Protein AF-A0A6A7C5I6-F1 (afdb_monomer_lite)

Structure (mmCIF, N/CA/C/O backbone):
data_AF-A0A6A7C5I6-F1
#
_entry.id   AF-A0A6A7C5I6-F1
#
loop_
_atom_site.group_PDB
_atom_site.id
_atom_site.type_symbol
_atom_site.label_atom_id
_atom_site.label_alt_id
_atom_site.label_comp_id
_atom_site.label_asym_id
_atom_site.label_entity_id
_atom_site.label_seq_id
_atom_site.pdbx_PDB_ins_code
_atom_site.Cartn_x
_atom_site.Cartn_y
_atom_site.Cartn_z
_atom_site.occupancy
_atom_site.B_iso_or_equiv
_atom_site.auth_seq_id
_atom_site.auth_comp_id
_atom_site.auth_asym_id
_atom_site.auth_atom_id
_atom_site.pdbx_PDB_model_num
ATOM 1 N N . MET A 1 1 ? -6.671 10.689 6.461 1.00 63.47 1 MET A N 1
ATOM 2 C CA . MET A 1 1 ? -5.220 10.907 6.600 1.00 63.47 1 MET A CA 1
ATOM 3 C C . MET A 1 1 ? -4.828 11.975 5.605 1.00 63.47 1 MET A C 1
ATOM 5 O O . MET A 1 1 ? -5.224 11.880 4.459 1.00 63.47 1 MET A O 1
ATOM 9 N N . THR A 1 2 ? -4.159 13.021 6.060 1.00 76.88 2 THR A N 1
ATOM 10 C CA . THR A 1 2 ? -3.910 14.256 5.299 1.00 76.88 2 THR A CA 1
ATOM 11 C C . THR A 1 2 ? -2.454 14.337 4.835 1.00 76.88 2 THR A C 1
ATOM 13 O O . THR A 1 2 ? -1.638 13.486 5.189 1.00 76.88 2 THR A O 1
ATOM 16 N N . HIS A 1 3 ? -2.109 15.368 4.074 1.00 82.56 3 HIS A N 1
ATOM 17 C CA . HIS A 1 3 ? -0.741 15.663 3.663 1.00 82.56 3 HIS A CA 1
ATOM 18 C C . HIS A 1 3 ? -0.521 17.175 3.561 1.00 82.56 3 HIS A C 1
ATOM 20 O O . HIS A 1 3 ? -1.482 17.926 3.395 1.00 82.56 3 HIS A O 1
ATOM 26 N N . SER A 1 4 ? 0.740 17.617 3.562 1.00 85.44 4 SER A N 1
ATOM 27 C CA . SER A 1 4 ? 1.101 19.026 3.319 1.00 85.44 4 SER A CA 1
ATOM 28 C C . SER A 1 4 ? 0.448 20.010 4.304 1.00 85.44 4 SER A C 1
ATOM 30 O O . SER A 1 4 ? -0.026 21.070 3.905 1.00 85.44 4 SER A O 1
ATOM 32 N N . LYS A 1 5 ? 0.406 19.635 5.585 1.00 89.25 5 LYS A N 1
ATOM 33 C CA . LYS A 1 5 ? -0.136 20.431 6.695 1.00 89.25 5 LYS A CA 1
ATOM 34 C C . LYS A 1 5 ? 0.964 20.809 7.676 1.00 89.25 5 LYS A C 1
ATOM 36 O O . LYS A 1 5 ? 2.014 20.161 7.680 1.00 89.25 5 LYS A O 1
ATOM 41 N N . THR A 1 6 ? 0.728 21.838 8.483 1.00 92.38 6 THR A N 1
ATOM 42 C CA . THR A 1 6 ? 1.656 22.223 9.552 1.00 92.38 6 THR A CA 1
ATOM 43 C C . THR A 1 6 ? 1.677 21.172 10.659 1.00 92.38 6 THR A C 1
ATOM 45 O O . THR A 1 6 ? 0.770 20.348 10.782 1.00 92.38 6 THR A O 1
ATOM 48 N N . GLU A 1 7 ? 2.724 21.193 11.479 1.00 91.38 7 GLU A N 1
ATOM 49 C CA . GLU A 1 7 ? 2.833 20.308 12.641 1.00 91.38 7 GLU A CA 1
ATOM 50 C C . GLU A 1 7 ? 1.662 20.498 13.617 1.00 91.38 7 GLU A C 1
ATOM 52 O O . GLU A 1 7 ? 1.080 19.513 14.062 1.00 91.38 7 GLU A O 1
ATOM 57 N N . GLU A 1 8 ? 1.245 21.747 13.855 1.00 93.88 8 GLU A N 1
ATOM 58 C CA . GLU A 1 8 ? 0.090 22.086 14.699 1.00 93.88 8 GLU A CA 1
ATOM 59 C C . GLU A 1 8 ? -1.214 21.467 14.167 1.00 93.88 8 GLU A C 1
ATOM 61 O O . GLU A 1 8 ? -1.931 20.796 14.908 1.00 93.88 8 GLU A O 1
ATOM 66 N N . GLU A 1 9 ? -1.492 21.598 12.863 1.00 92.81 9 GLU A N 1
ATOM 67 C CA . GLU A 1 9 ? -2.680 20.999 12.234 1.00 92.81 9 GLU A CA 1
ATOM 68 C C . GLU A 1 9 ? -2.668 19.460 12.306 1.00 92.81 9 GLU A C 1
ATOM 70 O O . GLU A 1 9 ? -3.721 18.818 12.397 1.00 92.81 9 GLU A O 1
ATOM 75 N N . ILE A 1 10 ? -1.484 18.841 12.223 1.00 92.56 10 ILE A N 1
ATOM 76 C CA . ILE A 1 10 ? -1.327 17.391 12.385 1.00 92.56 10 ILE A CA 1
ATOM 77 C C . ILE A 1 10 ? -1.583 16.988 13.837 1.00 92.56 10 ILE A C 1
ATOM 79 O O . ILE A 1 10 ? -2.297 16.008 14.064 1.00 92.56 10 ILE A O 1
ATOM 83 N N . GLU A 1 11 ? -1.067 17.741 14.804 1.00 92.50 11 GLU A N 1
ATOM 84 C CA . GLU A 1 11 ? -1.246 17.445 16.224 1.00 92.50 11 GLU A CA 1
ATOM 85 C C . GLU A 1 11 ? -2.711 17.523 16.645 1.00 92.50 11 GLU A C 1
ATOM 87 O O . GLU A 1 11 ? -3.230 16.593 17.263 1.00 92.50 11 GLU A O 1
ATOM 92 N N . GLU A 1 12 ? -3.426 18.566 16.223 1.00 92.38 12 GLU A N 1
ATOM 93 C CA . GLU A 1 12 ? -4.865 18.692 16.472 1.00 92.38 12 GLU A CA 1
ATOM 94 C C . GLU A 1 12 ? -5.648 17.476 15.962 1.00 92.38 12 GLU A C 1
ATOM 96 O O . GLU A 1 12 ? -6.600 17.014 16.595 1.00 92.38 12 GLU A O 1
ATOM 101 N N . ARG A 1 13 ? -5.249 16.924 14.812 1.00 92.50 13 ARG A N 1
ATOM 102 C CA . ARG A 1 13 ? -5.881 15.734 14.235 1.00 92.50 13 ARG A CA 1
ATOM 103 C C . ARG A 1 13 ? -5.530 14.472 15.011 1.00 92.50 13 ARG A C 1
ATOM 105 O O . ARG A 1 13 ? -6.423 13.664 15.247 1.00 92.50 13 ARG A O 1
ATOM 112 N N . VAL A 1 14 ? -4.283 14.313 15.446 1.00 92.38 14 VAL A N 1
ATOM 113 C CA . VAL A 1 14 ? -3.873 13.194 16.310 1.00 92.38 14 VAL A CA 1
ATOM 114 C C . VAL A 1 14 ? -4.665 13.206 17.619 1.00 92.38 14 VAL A C 1
ATOM 116 O O . VAL A 1 14 ? -5.187 12.166 18.020 1.00 92.38 14 VAL A O 1
ATOM 119 N N . VAL A 1 15 ? -4.845 14.380 18.233 1.00 92.75 15 VAL A N 1
ATOM 120 C CA . VAL A 1 15 ? -5.666 14.547 19.442 1.00 92.75 15 VAL A CA 1
ATOM 121 C C . VAL A 1 15 ? -7.114 14.121 19.194 1.00 92.75 15 VAL A C 1
ATOM 123 O O . VAL A 1 15 ? -7.653 13.352 19.986 1.00 92.75 15 VAL A O 1
ATOM 126 N N . LYS A 1 16 ? -7.728 14.537 18.077 1.00 92.06 16 LYS A N 1
ATOM 127 C CA . LYS A 1 16 ? -9.091 14.109 17.698 1.00 92.06 16 LYS A CA 1
ATOM 128 C C . LYS A 1 16 ? -9.207 12.592 17.526 1.00 92.06 16 LYS A C 1
ATOM 130 O O . LYS A 1 16 ? -10.215 12.005 17.903 1.00 92.06 16 LYS A O 1
ATOM 135 N N . MET A 1 17 ? -8.178 11.943 16.978 1.00 92.75 17 MET A N 1
ATOM 136 C CA . MET A 1 17 ? -8.188 10.492 16.775 1.00 92.75 17 MET A CA 1
ATOM 137 C C . MET A 1 17 ? -8.000 9.685 18.060 1.00 92.75 17 MET A C 1
ATOM 139 O O . MET A 1 17 ? -8.348 8.509 18.044 1.00 92.75 17 MET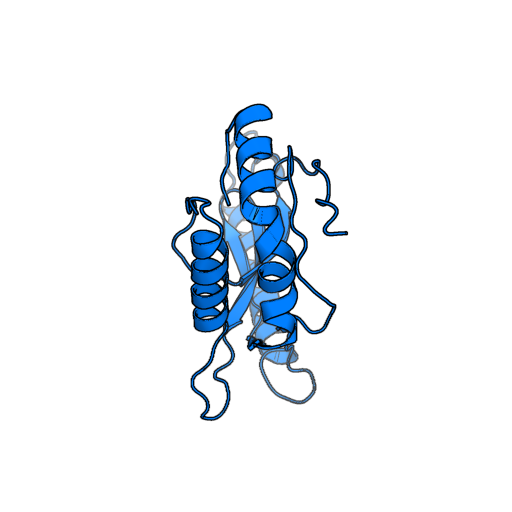 A O 1
ATOM 143 N N . ARG A 1 18 ? -7.466 10.261 19.147 1.00 90.12 18 ARG A N 1
ATOM 144 C CA . ARG A 1 18 ? -6.975 9.516 20.323 1.00 90.12 18 ARG A CA 1
ATOM 145 C C . ARG A 1 18 ? -7.956 8.456 20.838 1.00 90.12 18 ARG A C 1
ATOM 147 O O . ARG A 1 18 ? -7.557 7.307 21.006 1.00 90.12 18 ARG A O 1
ATOM 154 N N . ASP A 1 19 ? -9.222 8.820 21.018 1.00 89.06 19 ASP A N 1
ATOM 155 C CA . ASP A 1 19 ? -10.224 7.930 21.620 1.00 89.06 19 ASP A CA 1
ATOM 156 C C . ASP A 1 19 ? -10.647 6.780 20.688 1.00 89.06 19 ASP A C 1
ATOM 158 O O . ASP A 1 19 ? -10.965 5.688 21.157 1.00 89.06 19 ASP A O 1
ATOM 162 N N . GLY A 1 20 ? -10.611 6.992 19.366 1.00 92.31 20 GLY A N 1
ATOM 163 C CA . GLY A 1 20 ? -10.986 5.987 18.362 1.00 92.31 20 GLY A CA 1
ATOM 164 C C . GLY A 1 20 ? -9.803 5.264 17.714 1.00 92.31 20 GLY A C 1
ATOM 165 O O . GLY A 1 20 ? -9.984 4.230 17.075 1.00 92.31 20 GLY A O 1
ATOM 166 N N . ALA A 1 21 ? -8.576 5.764 17.873 1.00 93.25 21 ALA A N 1
ATOM 167 C CA . ALA A 1 21 ? -7.410 5.299 17.125 1.00 93.25 21 ALA A CA 1
ATOM 168 C C . ALA A 1 21 ? -7.121 3.809 17.343 1.00 93.25 21 ALA A C 1
ATOM 170 O O . ALA A 1 21 ? -6.797 3.118 16.380 1.00 93.25 21 ALA A O 1
ATOM 171 N N . LYS A 1 22 ? -7.298 3.296 18.573 1.00 94.62 22 LYS A N 1
ATOM 172 C CA . LYS A 1 22 ? -7.141 1.862 18.888 1.00 94.62 22 LYS A CA 1
ATOM 173 C C . LYS A 1 22 ? -8.084 0.985 18.068 1.00 94.62 22 LYS A C 1
ATOM 175 O O . LYS A 1 22 ? -7.657 -0.057 17.578 1.00 94.62 22 LYS A O 1
ATOM 180 N N . GLU A 1 23 ? -9.340 1.402 17.927 1.00 95.44 23 GLU A N 1
ATOM 181 C CA . GLU A 1 23 ? -10.339 0.690 17.129 1.00 95.44 23 GLU A CA 1
ATOM 182 C C . GLU A 1 23 ? -9.957 0.740 15.649 1.00 95.44 23 GLU A C 1
ATOM 184 O O . GLU A 1 23 ? -9.856 -0.308 15.016 1.00 95.44 23 GLU A O 1
ATOM 189 N N . VAL A 1 24 ? -9.628 1.931 15.127 1.00 94.94 24 VAL A N 1
ATOM 190 C CA . VAL A 1 24 ? -9.225 2.100 13.721 1.00 94.94 24 VAL A CA 1
ATOM 191 C C . VAL A 1 24 ? -8.070 1.168 13.364 1.00 94.94 24 VAL A C 1
ATOM 193 O O . VAL A 1 24 ? -8.157 0.444 12.374 1.00 94.94 24 VAL A O 1
ATOM 196 N N . VAL A 1 25 ? -6.991 1.157 14.157 1.00 95.50 25 VAL A N 1
ATOM 197 C CA . VAL A 1 25 ? -5.791 0.379 13.815 1.00 95.50 25 VAL A CA 1
ATOM 198 C C . VAL A 1 25 ? -5.969 -1.127 13.980 1.00 95.50 25 VAL A C 1
ATOM 200 O O . VAL A 1 25 ? -5.318 -1.890 13.269 1.00 95.50 25 VAL A O 1
ATOM 203 N N . ARG A 1 26 ? -6.837 -1.569 14.896 1.00 96.44 26 ARG A N 1
ATOM 204 C CA . ARG A 1 26 ? -7.107 -2.994 15.139 1.00 96.44 26 ARG A CA 1
ATOM 205 C C . ARG A 1 26 ? -8.191 -3.561 14.236 1.00 96.44 26 ARG A C 1
ATOM 207 O O . ARG A 1 26 ? -8.240 -4.777 14.074 1.00 96.44 26 ARG A O 1
ATOM 214 N N . PHE A 1 27 ? -9.009 -2.715 13.614 1.00 96.50 27 PHE A N 1
ATOM 215 C CA . PHE A 1 27 ? -10.125 -3.150 12.781 1.00 96.50 27 PHE A CA 1
ATOM 216 C C . PHE A 1 27 ? -9.742 -4.204 11.720 1.00 96.50 27 PHE A C 1
ATOM 218 O O . PHE A 1 27 ? -10.468 -5.195 11.600 1.00 96.50 27 PHE A O 1
ATOM 225 N N . PRO A 1 28 ? -8.595 -4.104 11.011 1.00 95.38 28 PRO A N 1
ATOM 226 C CA . PRO A 1 28 ? -8.175 -5.150 10.076 1.00 95.38 28 PRO A CA 1
ATOM 227 C C . PRO A 1 28 ? -7.825 -6.496 10.722 1.00 95.38 28 PRO A C 1
ATOM 229 O O . PRO A 1 28 ? -7.973 -7.527 10.074 1.00 95.38 28 PRO A O 1
ATOM 232 N N . CYS A 1 29 ? -7.387 -6.523 11.986 1.00 95.44 29 CYS A N 1
ATOM 233 C CA . CYS A 1 29 ? -7.110 -7.774 12.702 1.00 95.44 29 CYS A CA 1
ATOM 234 C C . CYS A 1 29 ? -8.388 -8.580 12.967 1.00 95.44 29 CYS A C 1
ATOM 236 O O . CYS A 1 29 ? -8.344 -9.809 13.024 1.00 95.44 29 CYS A O 1
ATOM 238 N N . GLU A 1 30 ? -9.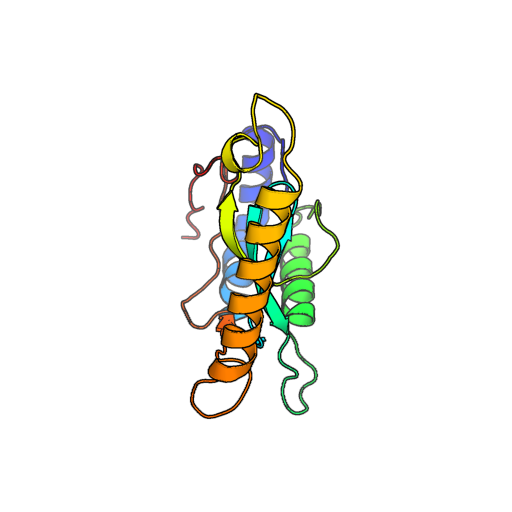514 -7.884 13.128 1.00 94.06 30 GLU A N 1
ATOM 239 C CA . GLU A 1 30 ? -10.834 -8.463 13.395 1.00 94.06 30 GLU A CA 1
ATOM 240 C C . GLU A 1 30 ? -11.629 -8.708 12.101 1.00 94.06 30 GLU A C 1
ATOM 242 O O . GLU A 1 30 ? -12.448 -9.622 12.038 1.00 94.06 30 GLU A O 1
ATOM 247 N N . ASN A 1 31 ? -11.338 -7.941 11.045 1.00 93.75 31 ASN A N 1
ATOM 248 C CA . ASN A 1 31 ? -12.014 -7.977 9.745 1.00 93.75 31 ASN A CA 1
ATOM 249 C C . ASN A 1 31 ? -11.012 -8.286 8.625 1.00 93.75 31 ASN A C 1
ATOM 251 O O . ASN A 1 31 ? -10.848 -7.524 7.668 1.00 93.75 31 ASN A O 1
ATOM 255 N N . LYS A 1 32 ? -10.300 -9.407 8.781 1.00 92.81 32 LYS A N 1
ATOM 256 C CA . LYS A 1 32 ? -9.227 -9.822 7.870 1.00 92.81 32 LYS A CA 1
ATOM 257 C C . LYS A 1 32 ? -9.745 -9.978 6.444 1.00 92.81 32 LYS A C 1
ATOM 259 O O . LYS A 1 32 ? -10.776 -10.604 6.210 1.00 92.81 32 LYS A O 1
ATOM 264 N N . THR A 1 33 ? -8.985 -9.459 5.484 1.00 93.44 33 THR A N 1
ATOM 265 C CA . THR A 1 33 ? -9.271 -9.611 4.051 1.00 93.44 33 THR A CA 1
ATOM 266 C C . THR A 1 33 ? -8.040 -10.110 3.316 1.00 93.44 33 THR A C 1
ATOM 268 O O . THR A 1 33 ? -6.912 -9.758 3.665 1.00 93.44 33 THR A O 1
ATOM 271 N N . GLY A 1 34 ? -8.261 -10.963 2.317 1.00 93.56 34 GLY A N 1
ATOM 272 C CA . GLY A 1 34 ? -7.201 -11.477 1.463 1.00 93.56 34 GLY A CA 1
ATOM 273 C C . GLY A 1 34 ? -6.891 -10.541 0.299 1.00 93.56 34 GLY A C 1
ATOM 274 O O . GLY A 1 34 ? -7.769 -9.887 -0.270 1.00 93.56 34 GLY A O 1
ATOM 275 N N . LEU A 1 35 ? -5.621 -10.523 -0.072 1.00 95.31 35 LEU A N 1
ATOM 276 C CA . LEU A 1 35 ? -5.063 -9.912 -1.265 1.00 95.31 35 LEU A CA 1
ATOM 277 C C . LEU A 1 35 ? -4.279 -10.994 -2.009 1.00 95.31 35 LEU A C 1
ATOM 279 O O . LEU A 1 35 ? -3.451 -11.690 -1.422 1.00 95.31 35 LEU A O 1
ATOM 283 N N . VAL A 1 36 ? -4.562 -11.165 -3.294 1.00 95.50 36 VAL A N 1
ATOM 284 C CA . VAL A 1 36 ? -4.064 -12.273 -4.120 1.00 95.50 36 VAL A CA 1
ATOM 285 C C . VAL A 1 36 ? -3.565 -11.758 -5.465 1.00 95.50 36 VAL A C 1
ATOM 287 O O . VAL A 1 36 ? -3.690 -10.572 -5.773 1.00 95.50 36 VAL A O 1
ATOM 290 N N . LYS A 1 37 ? -3.031 -12.669 -6.285 1.00 95.56 37 LYS A N 1
ATOM 291 C CA . LYS A 1 37 ? -2.629 -12.406 -7.675 1.00 95.56 37 LYS A CA 1
ATOM 292 C C . LYS A 1 37 ? -1.667 -11.211 -7.776 1.00 95.56 37 LYS A C 1
ATOM 294 O O . LYS A 1 37 ? -2.015 -10.195 -8.381 1.00 95.56 37 LYS A O 1
ATOM 299 N N . PRO A 1 38 ? -0.474 -11.313 -7.157 1.00 96.69 38 PRO A N 1
ATOM 300 C CA . PRO A 1 38 ? 0.513 -10.244 -7.202 1.00 96.69 38 PRO A CA 1
ATOM 301 C C . PRO A 1 38 ? 0.922 -9.931 -8.646 1.00 96.69 38 PRO A C 1
ATOM 303 O O . PRO A 1 38 ? 1.089 -10.838 -9.467 1.00 96.69 38 PRO A O 1
ATOM 306 N N . MET A 1 39 ? 1.118 -8.648 -8.935 1.00 96.88 39 MET A N 1
ATOM 307 C CA . MET A 1 39 ? 1.641 -8.144 -10.202 1.00 96.88 39 MET A CA 1
ATOM 308 C C . MET A 1 39 ? 2.607 -6.995 -9.973 1.00 96.88 39 MET A C 1
ATOM 310 O O . MET A 1 39 ? 2.345 -6.090 -9.185 1.00 96.88 39 MET A O 1
ATOM 314 N N . LEU A 1 40 ? 3.713 -7.015 -10.700 1.00 97.31 40 LEU A N 1
ATOM 315 C CA . LEU A 1 40 ? 4.656 -5.921 -10.753 1.00 97.31 40 LEU A CA 1
ATOM 316 C C . LEU A 1 40 ? 4.116 -4.822 -11.675 1.00 97.31 40 LEU A C 1
ATOM 318 O O . LEU A 1 40 ? 3.868 -5.050 -12.859 1.00 97.31 40 LEU A O 1
ATOM 322 N N . CYS A 1 41 ? 3.944 -3.630 -11.118 1.00 94.62 41 CYS A N 1
ATOM 323 C CA . CYS A 1 41 ? 3.465 -2.437 -11.802 1.00 94.62 41 CYS A CA 1
ATOM 324 C C . CYS A 1 41 ? 4.485 -1.313 -11.629 1.00 94.62 41 CYS A C 1
ATOM 326 O O . CYS A 1 41 ? 5.158 -1.237 -10.601 1.00 94.62 41 CYS A O 1
ATOM 328 N N . PHE A 1 42 ? 4.560 -0.405 -12.593 1.00 94.06 42 PHE A N 1
ATOM 329 C CA . PHE A 1 42 ? 5.367 0.803 -12.473 1.00 94.06 42 PHE A CA 1
ATOM 330 C C . PHE A 1 42 ? 4.643 2.001 -13.085 1.00 94.06 42 PHE A C 1
ATOM 332 O O . PHE A 1 42 ? 3.748 1.849 -13.918 1.00 94.06 42 PHE A O 1
ATOM 339 N N . ASP A 1 43 ? 5.038 3.190 -12.654 1.00 90.75 43 ASP A N 1
ATOM 340 C CA . ASP A 1 43 ? 4.681 4.464 -13.266 1.00 90.75 43 ASP A CA 1
ATOM 341 C C . ASP A 1 43 ? 5.934 5.344 -13.389 1.00 90.75 43 ASP A C 1
ATOM 343 O O . ASP A 1 43 ? 7.054 4.876 -13.201 1.00 90.75 43 ASP A O 1
ATOM 347 N N . ALA A 1 44 ? 5.766 6.630 -13.694 1.00 86.12 44 ALA A N 1
ATOM 348 C CA . ALA A 1 44 ? 6.887 7.562 -13.812 1.00 86.12 44 ALA A CA 1
ATOM 349 C C . ALA A 1 44 ? 7.641 7.828 -12.488 1.00 86.12 44 ALA A C 1
ATOM 351 O O . ALA A 1 44 ? 8.593 8.600 -12.480 1.00 86.12 44 ALA A O 1
ATOM 352 N N . GLN A 1 45 ? 7.192 7.296 -11.350 1.00 87.38 45 GLN A N 1
ATOM 353 C CA . GLN A 1 45 ? 7.725 7.605 -10.020 1.00 87.38 45 GLN A CA 1
ATOM 354 C C . GLN A 1 45 ? 8.233 6.371 -9.278 1.00 87.38 45 GLN A C 1
ATOM 356 O O . GLN A 1 45 ? 9.102 6.494 -8.410 1.00 87.38 45 GLN A O 1
ATOM 361 N N . ALA A 1 46 ? 7.664 5.194 -9.536 1.00 91.75 46 ALA A N 1
ATOM 362 C CA . ALA A 1 46 ? 7.927 4.024 -8.715 1.00 91.75 46 ALA A CA 1
ATOM 363 C C . ALA A 1 46 ? 7.714 2.691 -9.426 1.00 91.75 46 ALA A C 1
ATOM 365 O O . ALA A 1 46 ? 6.989 2.580 -10.412 1.00 91.75 46 ALA A O 1
ATOM 366 N N . LEU A 1 47 ? 8.283 1.664 -8.801 1.00 94.88 47 LEU A N 1
ATOM 367 C CA . LEU A 1 47 ? 7.991 0.257 -9.022 1.00 94.88 47 LEU A CA 1
ATOM 368 C C . LEU A 1 47 ? 7.258 -0.289 -7.790 1.00 94.88 47 LEU A C 1
ATOM 370 O O . LEU A 1 47 ? 7.697 -0.071 -6.656 1.00 94.88 47 LEU A O 1
ATOM 374 N N . ALA A 1 48 ? 6.163 -1.017 -7.985 1.00 95.62 48 ALA A N 1
ATOM 375 C CA . ALA A 1 48 ? 5.352 -1.558 -6.901 1.00 95.62 48 ALA A CA 1
ATOM 376 C C . ALA A 1 48 ? 4.776 -2.941 -7.226 1.00 95.62 48 ALA A C 1
ATOM 378 O O . ALA A 1 48 ? 4.347 -3.208 -8.346 1.00 95.62 48 ALA A O 1
ATOM 379 N N . LEU A 1 49 ? 4.698 -3.803 -6.213 1.00 96.88 49 LEU A N 1
ATOM 380 C CA . LEU A 1 49 ? 3.965 -5.063 -6.278 1.00 96.88 49 LEU A CA 1
ATOM 381 C C . LEU A 1 49 ? 2.511 -4.813 -5.869 1.00 96.88 49 LEU A C 1
ATOM 383 O O . LEU A 1 49 ? 2.241 -4.508 -4.709 1.00 96.88 49 LEU A O 1
ATOM 387 N N . SER A 1 50 ? 1.587 -4.907 -6.817 1.00 95.44 50 SER A N 1
ATOM 388 C CA . SER A 1 50 ? 0.150 -4.688 -6.628 1.00 95.44 50 SER A CA 1
ATOM 389 C C . SER A 1 50 ? -0.605 -6.002 -6.465 1.00 95.44 50 SER A C 1
ATOM 391 O O . SER A 1 50 ? -0.202 -7.022 -7.015 1.00 95.44 50 SER A O 1
ATOM 393 N N . PHE A 1 51 ? -1.725 -5.963 -5.747 1.00 95.50 51 PHE A N 1
ATOM 394 C CA . PHE A 1 51 ? -2.559 -7.128 -5.461 1.00 95.50 51 PHE A CA 1
ATOM 395 C C . PHE A 1 51 ? -4.026 -6.858 -5.787 1.00 95.50 51 PHE A C 1
ATOM 397 O O . PHE A 1 51 ? -4.507 -5.724 -5.688 1.00 95.50 51 PHE A O 1
ATOM 404 N N . LEU A 1 52 ? -4.751 -7.923 -6.120 1.00 93.25 52 LEU A N 1
ATOM 405 C CA . LEU A 1 52 ? -6.200 -7.904 -6.276 1.00 93.25 52 LEU A CA 1
ATOM 406 C C . LEU A 1 52 ? -6.883 -8.304 -4.960 1.00 93.25 52 LEU A C 1
ATOM 408 O O . LEU A 1 52 ? -6.391 -9.203 -4.276 1.00 93.25 52 LEU A O 1
ATOM 412 N N . PRO A 1 53 ? -8.024 -7.688 -4.602 1.00 93.44 53 PRO A N 1
ATOM 413 C CA . PRO A 1 53 ? -8.862 -8.186 -3.519 1.00 93.44 53 PRO A CA 1
ATOM 414 C C . PRO A 1 53 ? -9.264 -9.638 -3.769 1.00 93.44 53 PRO A C 1
ATOM 416 O O . PRO A 1 53 ? -9.747 -9.977 -4.848 1.00 93.44 53 PRO A O 1
ATOM 419 N N . GLU A 1 54 ? -9.080 -10.486 -2.764 1.00 92.00 54 GLU A N 1
ATOM 420 C CA . GLU A 1 54 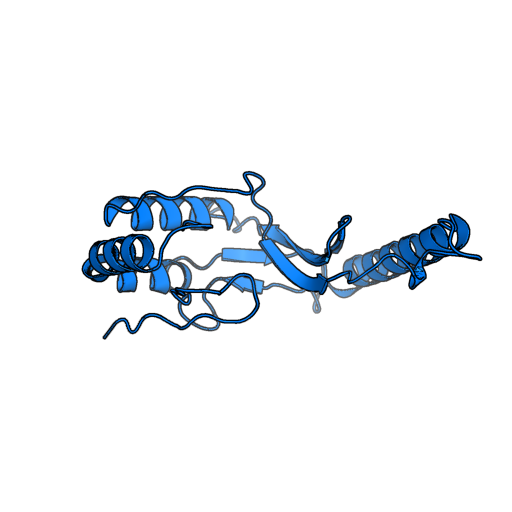? -9.643 -11.829 -2.771 1.00 92.00 54 GLU A CA 1
ATOM 421 C C . GLU A 1 54 ? -11.171 -11.739 -2.672 1.00 92.00 54 GLU A C 1
ATOM 423 O O . GLU A 1 54 ? -11.717 -10.994 -1.850 1.00 92.00 54 GLU A O 1
ATOM 428 N N . GLU A 1 55 ? -11.868 -12.503 -3.509 1.00 83.00 55 GLU A N 1
ATOM 429 C CA . GLU A 1 55 ? -13.299 -12.727 -3.344 1.00 83.00 55 GLU A CA 1
ATOM 430 C C . GLU A 1 55 ? -13.490 -13.719 -2.188 1.00 83.00 55 GLU A C 1
ATOM 432 O O . GLU A 1 55 ? -13.160 -14.897 -2.316 1.00 83.00 55 GLU A O 1
ATOM 437 N N . ASP A 1 56 ? -13.985 -13.251 -1.037 1.00 68.06 56 ASP A N 1
ATOM 438 C CA . ASP A 1 56 ? -14.138 -14.065 0.181 1.00 68.06 56 ASP A CA 1
ATOM 439 C C . ASP A 1 56 ? -15.305 -15.063 0.083 1.00 68.06 56 ASP A C 1
ATOM 441 O O . ASP A 1 56 ? -16.323 -14.899 0.756 1.00 68.06 56 ASP A O 1
ATOM 445 N N . GLY A 1 57 ? -15.202 -16.055 -0.809 1.00 59.38 57 GLY A N 1
ATOM 446 C CA . GLY A 1 57 ? -15.899 -17.352 -0.774 1.00 59.38 57 GLY A CA 1
ATOM 447 C C . GLY A 1 57 ? -17.417 -17.384 -0.518 1.00 59.38 57 GLY A C 1
ATOM 448 O O . GLY A 1 57 ? -17.939 -18.450 -0.201 1.00 59.38 57 GLY A O 1
ATOM 449 N N . GLY A 1 58 ? -18.132 -16.258 -0.615 1.00 58.19 58 GLY A N 1
ATOM 450 C CA . GLY A 1 58 ? -19.558 -16.119 -0.291 1.00 58.19 58 GLY A CA 1
ATOM 451 C C . GLY A 1 58 ? -19.931 -15.119 0.819 1.00 58.19 58 GLY A C 1
ATOM 452 O O . GLY A 1 58 ? -21.118 -14.842 0.971 1.00 58.19 58 GLY A O 1
ATOM 453 N N . ARG A 1 59 ? -18.988 -14.526 1.573 1.00 66.88 59 ARG A N 1
ATOM 454 C CA . ARG A 1 59 ? -19.297 -13.441 2.539 1.00 66.88 59 ARG A CA 1
ATOM 455 C C . ARG A 1 59 ? -19.429 -12.068 1.887 1.00 66.88 59 ARG A C 1
ATOM 457 O O . ARG A 1 59 ? -20.001 -11.161 2.483 1.00 66.88 59 ARG A O 1
ATOM 464 N N . GLY A 1 60 ? -18.866 -11.899 0.690 1.00 83.56 60 GLY A N 1
ATOM 465 C CA . GLY A 1 60 ? -18.892 -10.637 -0.053 1.00 83.56 60 GLY A CA 1
ATOM 466 C C . GLY A 1 60 ? -18.062 -9.509 0.571 1.00 83.56 60 GLY A C 1
ATOM 467 O O . GLY A 1 60 ? -18.054 -8.410 0.026 1.00 83.56 60 GLY A O 1
ATOM 468 N N . TYR A 1 61 ? -17.351 -9.758 1.676 1.00 91.19 61 TYR A N 1
ATOM 469 C CA . TYR A 1 61 ? -16.470 -8.782 2.310 1.00 91.19 61 TYR A CA 1
ATOM 470 C C . TYR A 1 61 ? -15.078 -8.859 1.681 1.00 91.19 61 TYR A C 1
ATOM 472 O O . TYR A 1 61 ? -14.477 -9.921 1.595 1.00 91.19 61 TYR A O 1
ATOM 480 N N . THR A 1 62 ? -14.562 -7.731 1.207 1.00 92.38 62 THR A N 1
ATOM 481 C CA . THR A 1 62 ? -13.302 -7.665 0.448 1.00 92.38 62 THR A CA 1
ATOM 482 C C . THR A 1 62 ? -12.441 -6.536 0.984 1.00 92.38 62 THR A C 1
ATOM 484 O O . THR A 1 62 ? -12.915 -5.690 1.742 1.00 92.38 62 THR A O 1
ATOM 487 N N . TYR A 1 63 ? -11.188 -6.458 0.540 1.00 92.88 63 TYR A N 1
ATOM 488 C CA . TYR A 1 63 ? -10.285 -5.363 0.899 1.00 92.88 63 TYR A CA 1
ATOM 489 C C . TYR A 1 63 ? -10.888 -3.958 0.674 1.00 92.88 63 TYR A C 1
ATOM 491 O O . TYR A 1 63 ? -10.604 -3.023 1.422 1.00 92.88 63 TYR A O 1
ATOM 499 N N . HIS A 1 64 ? -11.768 -3.786 -0.318 1.00 91.81 64 HIS A N 1
ATOM 500 C CA . HIS A 1 64 ? -12.471 -2.516 -0.527 1.00 91.81 64 HIS A CA 1
ATOM 501 C C . HIS A 1 64 ? -13.477 -2.196 0.585 1.00 91.81 64 HIS A C 1
ATOM 503 O O . HIS A 1 64 ? -13.578 -1.040 0.993 1.00 91.81 64 HIS A O 1
ATOM 509 N N . HIS A 1 65 ? -14.183 -3.207 1.095 1.00 92.62 65 HIS A N 1
ATOM 510 C CA . HIS A 1 65 ? -15.078 -3.059 2.242 1.00 92.62 65 HIS A CA 1
ATOM 511 C C . HIS A 1 65 ? -14.287 -2.708 3.500 1.00 92.62 65 HIS A C 1
ATOM 513 O O . HIS A 1 65 ? -14.620 -1.733 4.164 1.00 92.62 65 HIS A O 1
ATOM 519 N N . LEU A 1 66 ? -13.170 -3.406 3.736 1.00 93.44 66 LEU A N 1
ATOM 520 C CA . LEU A 1 66 ? -12.247 -3.083 4.823 1.00 93.44 66 LEU A CA 1
ATOM 521 C C . LEU A 1 66 ? -11.798 -1.617 4.765 1.00 93.44 66 LEU A C 1
ATOM 523 O O . LEU A 1 66 ? -11.875 -0.905 5.761 1.00 93.44 66 LEU A O 1
ATOM 527 N N . ARG A 1 67 ? -11.374 -1.130 3.593 1.00 91.94 67 ARG A N 1
ATOM 528 C CA . ARG A 1 67 ? -10.966 0.273 3.415 1.00 91.94 67 ARG A CA 1
ATOM 529 C C . ARG A 1 67 ? -12.084 1.268 3.700 1.00 91.94 67 ARG A C 1
ATOM 531 O O . ARG A 1 67 ? -11.812 2.295 4.315 1.00 91.94 67 ARG A O 1
ATOM 538 N N . ARG A 1 68 ? -13.302 0.993 3.226 1.00 92.44 68 ARG A N 1
ATOM 539 C CA . ARG A 1 68 ? -14.473 1.838 3.494 1.00 92.44 68 ARG A CA 1
ATOM 540 C C . ARG A 1 68 ? -14.754 1.900 4.992 1.00 92.44 68 ARG A C 1
ATOM 542 O O . ARG A 1 68 ? -14.899 2.986 5.531 1.00 92.44 68 ARG A O 1
ATOM 549 N N . ASP A 1 69 ? -14.769 0.758 5.664 1.00 95.06 69 ASP A N 1
ATOM 550 C CA . ASP A 1 69 ? -15.131 0.704 7.077 1.00 95.06 69 ASP A CA 1
ATOM 551 C C . ASP A 1 69 ? -14.034 1.346 7.955 1.00 95.06 69 ASP A C 1
ATOM 553 O O . ASP A 1 69 ? -14.343 2.108 8.869 1.00 95.06 69 ASP A O 1
ATOM 557 N N . VAL A 1 70 ? -12.748 1.157 7.620 1.00 93.94 70 VAL A N 1
ATOM 558 C CA . VAL A 1 70 ? -11.627 1.893 8.243 1.00 93.94 70 VAL A CA 1
ATOM 559 C C . VAL A 1 70 ? -11.748 3.403 8.012 1.00 93.94 70 VAL A C 1
ATOM 561 O O . VAL A 1 70 ? -11.481 4.187 8.924 1.00 93.94 70 VAL A O 1
ATOM 564 N N . TYR A 1 71 ? -12.152 3.830 6.812 1.00 92.38 71 TYR A N 1
ATOM 565 C CA . TYR A 1 71 ? -12.416 5.239 6.516 1.00 92.38 71 TYR A CA 1
ATOM 566 C C . TYR A 1 71 ? -13.546 5.787 7.395 1.00 92.38 71 TYR A C 1
ATOM 568 O O . TYR A 1 71 ? -13.366 6.826 8.028 1.00 92.38 71 TYR A O 1
ATOM 576 N N . ASP A 1 72 ? -14.669 5.075 7.488 1.00 94.00 72 ASP A N 1
ATOM 577 C CA . ASP A 1 72 ? -15.823 5.487 8.290 1.00 94.00 72 ASP A CA 1
ATOM 578 C C . ASP A 1 72 ? -15.462 5.581 9.777 1.00 94.00 72 ASP A C 1
ATOM 580 O O . ASP A 1 72 ? -15.868 6.524 10.458 1.00 94.00 72 ASP A O 1
ATOM 584 N N . LEU A 1 73 ? -14.659 4.642 10.286 1.00 94.88 73 LEU A N 1
ATOM 585 C CA . LEU A 1 73 ? -14.135 4.689 11.650 1.00 94.88 73 LEU A CA 1
ATOM 586 C C . LEU A 1 73 ? -13.220 5.893 11.875 1.00 94.88 73 LEU A C 1
ATOM 588 O O . LEU A 1 73 ? -13.369 6.583 12.880 1.00 94.88 73 LEU A O 1
ATOM 592 N N . ALA A 1 74 ? -12.320 6.193 10.937 1.00 92.75 74 ALA A N 1
ATOM 593 C CA . ALA A 1 74 ? -11.466 7.373 11.033 1.00 92.75 74 ALA A CA 1
ATOM 594 C C . ALA A 1 74 ? -12.289 8.673 11.019 1.00 92.75 74 ALA A C 1
ATOM 596 O O . ALA A 1 74 ? -12.065 9.550 11.846 1.00 92.75 74 ALA A O 1
ATOM 597 N N . VAL A 1 75 ? -13.285 8.800 10.139 1.00 92.69 75 VAL A N 1
ATOM 598 C CA . VAL A 1 75 ? -14.140 10.000 10.083 1.00 92.69 75 VAL A CA 1
ATOM 599 C C . VAL A 1 75 ? -14.964 10.173 11.363 1.00 92.69 75 VAL A C 1
ATOM 601 O O . VAL A 1 75 ? -15.133 11.299 11.833 1.00 92.69 75 VAL A O 1
ATOM 604 N N . LYS A 1 76 ? -15.420 9.079 11.990 1.00 94.00 76 LYS A N 1
ATOM 605 C CA . LYS A 1 76 ? -16.129 9.124 13.284 1.00 94.00 76 LYS A CA 1
ATOM 606 C C . LYS A 1 76 ? -15.297 9.721 14.418 1.00 94.00 76 LYS A C 1
ATOM 608 O O . LYS A 1 76 ? -15.884 10.251 15.356 1.00 94.00 76 LYS A O 1
ATOM 613 N N . THR A 1 77 ? -13.966 9.706 14.332 1.00 92.19 77 THR A N 1
ATOM 614 C CA . THR A 1 77 ? -13.110 10.388 15.317 1.00 92.19 77 THR A CA 1
ATOM 615 C C . THR A 1 77 ? -13.026 11.905 15.085 1.00 92.19 77 THR A C 1
ATOM 617 O O . THR A 1 77 ? -12.236 12.588 15.729 1.00 92.19 77 THR A O 1
ATOM 620 N N . GLY A 1 78 ? -13.769 12.459 14.122 1.00 90.19 78 GLY A N 1
ATOM 621 C CA . GLY A 1 78 ? -13.781 13.891 13.821 1.00 90.19 78 GLY A CA 1
ATOM 622 C C . GLY A 1 78 ? -12.606 14.374 12.968 1.00 90.19 78 GLY A C 1
ATOM 623 O O . GLY A 1 78 ? -12.392 15.586 12.867 1.00 90.19 78 GLY A O 1
ATOM 624 N N . VAL A 1 79 ? -11.834 13.465 12.357 1.00 89.56 79 VAL A N 1
ATOM 625 C CA . VAL A 1 79 ? -10.826 13.841 11.356 1.00 89.56 79 VAL A CA 1
ATOM 626 C C . VAL A 1 79 ? -11.385 13.771 9.945 1.00 89.56 79 VAL A C 1
ATOM 628 O O . VAL A 1 79 ? -12.089 12.840 9.564 1.00 89.56 79 VAL A O 1
ATOM 631 N N . GLU A 1 80 ? -10.999 14.742 9.128 1.00 86.19 80 GLU A N 1
ATOM 632 C CA . GLU A 1 80 ? -11.260 14.694 7.697 1.00 86.19 80 GLU A CA 1
ATOM 633 C C . GLU A 1 80 ? -10.221 13.805 7.008 1.00 86.19 80 GLU A C 1
ATOM 635 O O . GLU A 1 80 ? -9.002 13.939 7.191 1.00 86.19 80 GLU A O 1
ATOM 640 N N . VAL A 1 81 ? -10.707 12.864 6.204 1.00 83.94 81 VAL A N 1
ATOM 641 C CA . VAL A 1 81 ? -9.862 11.997 5.390 1.00 83.94 81 VAL A CA 1
ATOM 642 C C . VAL A 1 81 ? -9.851 12.525 3.963 1.00 83.94 81 VAL A C 1
ATOM 644 O O . VAL A 1 81 ? -10.738 12.245 3.164 1.00 83.94 81 VAL A O 1
ATOM 647 N N . GLU A 1 82 ? -8.808 13.286 3.653 1.00 78.88 82 GLU A N 1
ATOM 648 C CA . GLU A 1 82 ? -8.488 13.711 2.293 1.00 78.88 82 GLU A CA 1
ATOM 649 C C . GLU A 1 82 ? -7.828 12.540 1.548 1.00 78.88 82 GLU A C 1
ATOM 651 O O . GLU A 1 82 ? -6.902 11.914 2.066 1.00 78.88 82 GLU A O 1
ATOM 656 N N . SER A 1 83 ? -8.290 12.219 0.337 1.00 66.50 83 SER A N 1
ATOM 657 C CA . SER A 1 83 ? -7.624 11.224 -0.509 1.00 66.50 83 SER A CA 1
ATOM 658 C C . SER A 1 83 ? -6.899 11.899 -1.664 1.00 66.50 83 SER A C 1
ATOM 660 O O . SER A 1 83 ? -7.503 12.648 -2.427 1.00 66.50 83 SER A O 1
ATOM 662 N N . ARG A 1 84 ? -5.611 11.581 -1.829 1.00 58.97 84 ARG A N 1
ATOM 663 C CA . ARG A 1 84 ? -4.831 11.960 -3.017 1.00 58.97 84 ARG A CA 1
ATOM 664 C C . ARG A 1 84 ? -4.990 10.953 -4.163 1.00 58.97 84 ARG A C 1
ATOM 666 O O . ARG A 1 84 ? -4.780 11.308 -5.316 1.00 58.97 84 ARG A O 1
ATOM 673 N N . TYR A 1 85 ? -5.383 9.715 -3.850 1.00 59.75 85 TYR A N 1
ATOM 674 C CA . TYR A 1 85 ? -5.534 8.626 -4.814 1.00 59.75 85 TYR A CA 1
ATOM 675 C C . TYR A 1 85 ? -6.874 7.923 -4.611 1.00 59.75 85 TYR A C 1
ATOM 677 O O . TYR A 1 85 ? -7.116 7.260 -3.603 1.00 59.75 85 TYR A O 1
ATOM 685 N N . VAL A 1 86 ? -7.761 8.080 -5.588 1.00 60.16 86 VAL A N 1
ATOM 686 C CA . VAL A 1 86 ? -9.123 7.530 -5.530 1.00 60.16 86 VAL A CA 1
ATOM 687 C C . VAL A 1 86 ? -9.146 6.049 -5.931 1.00 60.16 86 VAL A C 1
ATOM 689 O O . VAL A 1 86 ? -10.035 5.314 -5.511 1.00 60.16 86 VAL A O 1
ATOM 692 N N . VAL A 1 87 ? -8.149 5.582 -6.694 1.00 63.72 87 VAL A N 1
ATOM 693 C CA . VAL A 1 87 ? -8.093 4.193 -7.171 1.00 63.72 87 VAL A CA 1
ATOM 694 C C . VAL A 1 87 ? -7.697 3.256 -6.026 1.00 63.72 87 VAL A C 1
ATOM 696 O O . VAL A 1 87 ? -6.626 3.420 -5.434 1.00 63.72 87 VAL A O 1
ATOM 699 N N . PRO A 1 88 ? -8.527 2.258 -5.689 1.00 67.19 88 PRO A N 1
ATOM 700 C CA . PRO A 1 88 ? -8.308 1.457 -4.503 1.00 67.19 88 PRO A CA 1
ATOM 701 C C . PRO A 1 88 ? -7.373 0.264 -4.763 1.00 67.19 88 PRO A C 1
ATOM 703 O O . PRO A 1 88 ? -7.769 -0.875 -4.555 1.00 67.19 88 PRO A O 1
ATOM 706 N N . SER A 1 89 ? -6.125 0.480 -5.186 1.00 78.38 89 SER A N 1
ATOM 707 C CA . SER A 1 89 ? -5.145 -0.619 -5.258 1.00 78.38 89 SER A CA 1
ATOM 708 C C . SER A 1 89 ? -4.478 -0.859 -3.898 1.00 78.38 89 SER A C 1
ATOM 710 O O . SER A 1 89 ? -4.211 0.087 -3.151 1.00 78.38 89 SER A O 1
ATOM 712 N N . ALA A 1 90 ? -4.228 -2.127 -3.563 1.00 91.75 90 ALA A N 1
ATOM 713 C CA . ALA A 1 90 ? -3.290 -2.504 -2.510 1.00 91.75 90 ALA A CA 1
ATOM 714 C C . ALA A 1 90 ? -1.946 -2.803 -3.167 1.00 91.75 90 ALA A C 1
ATOM 716 O O . ALA A 1 90 ? -1.894 -3.589 -4.115 1.00 91.75 90 ALA A O 1
ATOM 717 N N . HIS A 1 91 ? -0.871 -2.182 -2.693 1.00 93.50 91 HIS A N 1
ATOM 718 C CA . HIS A 1 91 ? 0.452 -2.420 -3.247 1.00 93.50 91 HIS A CA 1
ATOM 719 C C . HIS A 1 91 ? 1.550 -2.205 -2.210 1.00 93.50 91 HIS A C 1
ATOM 721 O O . HIS A 1 91 ? 1.385 -1.452 -1.251 1.00 93.50 91 HIS A O 1
ATOM 727 N N . VAL A 1 92 ? 2.689 -2.847 -2.447 1.00 93.12 92 VAL A N 1
ATOM 728 C CA . VAL A 1 92 ? 3.945 -2.618 -1.738 1.00 93.12 92 VAL A CA 1
ATOM 729 C C . VAL A 1 92 ? 4.885 -1.911 -2.704 1.00 93.12 92 VAL A C 1
ATOM 731 O O . VAL A 1 92 ? 5.190 -2.439 -3.772 1.00 93.12 92 VAL A O 1
ATOM 734 N N . THR A 1 93 ? 5.329 -0.701 -2.361 1.00 92.75 93 THR A N 1
ATOM 735 C CA . THR A 1 93 ? 6.352 -0.007 -3.159 1.00 92.75 93 THR A CA 1
ATOM 736 C C . THR A 1 93 ? 7.678 -0.750 -3.010 1.00 92.75 93 THR A C 1
ATOM 738 O O . THR A 1 93 ? 8.144 -0.941 -1.890 1.00 92.75 93 THR A O 1
ATOM 741 N N . LEU A 1 94 ? 8.277 -1.164 -4.126 1.00 95.19 94 LEU A N 1
ATOM 742 C CA . LEU A 1 94 ? 9.564 -1.866 -4.161 1.00 95.19 94 LEU A CA 1
ATOM 743 C C . LEU A 1 94 ? 10.734 -0.905 -4.385 1.00 95.19 94 LEU A C 1
ATOM 745 O O . LEU A 1 94 ? 11.828 -1.137 -3.881 1.00 95.19 94 LEU A O 1
ATOM 749 N N . GLY A 1 95 ? 10.505 0.175 -5.132 1.00 93.00 95 GLY A N 1
ATOM 750 C CA . GLY A 1 95 ? 11.536 1.155 -5.452 1.00 93.00 95 GLY A CA 1
ATOM 751 C C . GLY A 1 95 ? 10.960 2.454 -6.004 1.00 93.00 95 GLY A C 1
ATOM 752 O O . GLY A 1 95 ? 9.794 2.519 -6.398 1.00 93.00 95 GLY A O 1
ATOM 753 N N . ARG A 1 96 ? 11.794 3.496 -6.017 1.00 91.31 96 ARG A N 1
ATOM 754 C CA . ARG A 1 96 ? 11.503 4.818 -6.584 1.00 91.31 96 ARG A CA 1
ATOM 755 C C . ARG A 1 96 ? 12.532 5.132 -7.659 1.00 91.31 96 ARG A C 1
ATOM 757 O O . ARG A 1 96 ? 13.712 4.854 -7.455 1.00 91.31 96 ARG A O 1
ATOM 764 N N . PHE A 1 97 ? 12.087 5.733 -8.755 1.00 91.62 97 PHE A N 1
ATOM 765 C CA . PHE A 1 97 ? 13.004 6.308 -9.734 1.00 91.62 97 PHE A CA 1
ATOM 766 C C . PHE A 1 97 ? 13.551 7.626 -9.180 1.00 91.62 97 PHE A C 1
ATOM 768 O O . PHE A 1 97 ? 12.798 8.420 -8.614 1.00 91.62 97 PHE A O 1
ATOM 775 N N . VAL A 1 98 ? 14.865 7.821 -9.284 1.00 91.12 98 VAL A N 1
ATOM 776 C CA . VAL A 1 98 ? 15.546 9.040 -8.813 1.00 91.12 98 VAL A CA 1
ATOM 777 C C . VAL A 1 98 ? 15.699 10.026 -9.964 1.00 91.12 98 VAL A C 1
ATOM 779 O O . VAL A 1 98 ? 15.390 11.206 -9.814 1.00 91.12 98 VAL A O 1
ATOM 782 N N . ASP A 1 99 ? 16.130 9.518 -11.113 1.00 90.12 99 ASP A N 1
ATOM 783 C CA . ASP A 1 99 ? 16.276 10.240 -12.366 1.00 90.12 99 ASP A CA 1
ATOM 784 C C . ASP A 1 99 ? 16.052 9.283 -13.551 1.00 90.12 99 ASP A C 1
ATOM 786 O O . ASP A 1 99 ? 15.662 8.125 -13.372 1.00 90.12 99 ASP A O 1
ATOM 790 N N . GLU A 1 100 ? 16.243 9.797 -14.765 1.00 89.38 100 GLU A N 1
ATOM 791 C CA . GLU A 1 100 ? 15.998 9.080 -16.018 1.00 89.38 100 GLU A CA 1
ATOM 792 C C . GLU A 1 100 ? 17.287 8.513 -16.641 1.00 89.38 100 GLU A C 1
ATOM 794 O O . GLU A 1 100 ? 17.233 7.941 -17.728 1.00 89.38 100 GLU A O 1
ATOM 799 N N . ALA A 1 101 ? 18.445 8.619 -15.973 1.00 92.00 101 ALA A N 1
ATOM 800 C CA . ALA A 1 101 ? 19.749 8.321 -16.572 1.00 92.00 101 ALA A CA 1
ATOM 801 C C . ALA A 1 101 ? 19.870 6.867 -17.063 1.00 92.00 101 ALA A C 1
ATOM 803 O O . ALA A 1 101 ? 20.487 6.600 -18.098 1.00 92.00 101 ALA A O 1
ATOM 804 N N . ASP A 1 102 ? 19.229 5.926 -16.366 1.00 90.88 102 ASP A N 1
ATOM 805 C CA . ASP A 1 102 ? 19.182 4.511 -16.754 1.00 90.88 102 ASP A CA 1
ATOM 806 C C . ASP A 1 102 ? 18.409 4.271 -18.062 1.00 90.88 102 ASP A C 1
ATOM 808 O O . ASP A 1 102 ? 18.631 3.266 -18.742 1.00 90.88 102 ASP A O 1
ATOM 812 N N . PHE A 1 103 ? 17.545 5.208 -18.456 1.00 93.50 103 PHE A N 1
ATOM 813 C CA . PHE A 1 103 ? 16.737 5.157 -19.673 1.00 93.50 103 PHE A CA 1
ATOM 814 C C . PHE A 1 103 ? 17.266 6.065 -20.785 1.00 93.50 103 PHE A C 1
ATOM 816 O O . PHE A 1 103 ? 16.640 6.152 -21.838 1.00 93.50 103 PHE A O 1
ATOM 823 N N . GLU A 1 104 ? 18.415 6.717 -20.600 1.00 95.38 104 GLU A N 1
ATOM 824 C CA . GLU A 1 104 ? 18.978 7.655 -21.571 1.00 95.38 104 GLU A CA 1
ATOM 825 C C . GLU A 1 104 ? 20.212 7.110 -22.297 1.00 95.38 104 GLU A C 1
ATOM 827 O O . GLU A 1 104 ? 21.046 6.401 -21.732 1.00 95.38 104 GLU A O 1
ATOM 832 N N . THR A 1 105 ? 20.387 7.519 -23.551 1.00 94.94 105 THR A N 1
ATOM 833 C CA . THR A 1 105 ? 21.632 7.382 -24.313 1.00 94.94 105 THR A CA 1
ATOM 834 C C . THR A 1 105 ? 22.031 8.764 -24.818 1.00 94.94 105 THR A C 1
ATOM 836 O O . THR A 1 105 ? 21.244 9.445 -25.470 1.00 94.94 105 THR A O 1
ATOM 839 N N . GLU A 1 106 ? 23.244 9.208 -24.472 1.00 93.12 106 GLU A N 1
ATOM 840 C CA . GLU A 1 106 ? 23.753 10.556 -24.793 1.00 93.12 106 GLU A CA 1
ATOM 841 C C . GLU A 1 106 ? 22.828 11.705 -24.325 1.00 93.12 106 GLU A C 1
ATOM 843 O O . GLU A 1 106 ? 22.679 12.722 -25.005 1.00 93.12 106 GLU A O 1
ATOM 848 N N . GLY A 1 107 ? 22.199 11.551 -23.152 1.00 91.06 107 GLY A N 1
ATOM 849 C CA . GLY A 1 107 ? 21.331 12.573 -22.548 1.00 91.06 107 GLY A CA 1
ATOM 850 C C . GLY A 1 107 ? 19.961 12.715 -23.216 1.00 91.06 107 GLY A C 1
ATOM 851 O O . GLY A 1 107 ? 19.339 13.775 -23.147 1.00 91.06 107 GLY A O 1
ATOM 852 N N . LYS A 1 108 ? 19.516 11.686 -23.944 1.00 93.69 108 LYS A N 1
ATOM 853 C CA . LYS A 1 108 ? 18.181 11.606 -24.542 1.00 93.69 108 LYS A CA 1
ATOM 854 C C . LYS A 1 108 ? 17.549 10.271 -24.207 1.00 93.69 108 LYS A C 1
ATOM 856 O O . LYS A 1 108 ? 18.237 9.254 -24.229 1.00 93.69 108 LYS A O 1
ATOM 861 N N . LEU A 1 109 ? 16.236 10.283 -23.991 1.00 93.19 109 LEU A N 1
ATOM 862 C CA . LEU A 1 109 ? 15.452 9.074 -23.772 1.00 93.19 109 LEU A CA 1
ATOM 863 C C . LEU A 1 109 ? 15.707 8.047 -24.884 1.00 93.19 109 LEU A C 1
ATOM 865 O O . LEU A 1 109 ? 15.503 8.319 -26.071 1.00 93.19 109 LEU A O 1
ATOM 869 N N . ASP A 1 110 ? 16.130 6.859 -24.477 1.00 96.31 110 ASP A N 1
ATOM 870 C CA . ASP A 1 110 ? 16.400 5.720 -25.334 1.00 96.31 110 ASP A CA 1
ATOM 871 C C . ASP A 1 110 ? 15.237 4.727 -25.235 1.00 96.31 110 ASP A C 1
ATOM 873 O O . ASP A 1 110 ? 15.086 3.980 -24.264 1.00 96.31 110 ASP A O 1
ATOM 877 N N . GLY A 1 111 ? 14.405 4.704 -26.278 1.00 94.88 111 GLY A N 1
ATOM 878 C CA . GLY A 1 111 ? 13.261 3.796 -26.354 1.00 94.88 111 GLY A CA 1
ATOM 879 C C . GLY A 1 111 ? 13.643 2.312 -26.332 1.00 94.88 111 GLY A C 1
ATOM 880 O O . GLY A 1 111 ? 12.832 1.495 -25.907 1.00 94.88 111 GLY A O 1
ATOM 881 N N . GLY A 1 112 ? 14.867 1.953 -26.732 1.00 96.75 112 GLY A N 1
ATOM 882 C CA . GLY A 1 112 ? 15.378 0.588 -26.626 1.00 96.75 112 GLY A CA 1
ATOM 883 C C . GLY A 1 112 ? 15.624 0.189 -25.174 1.00 96.75 112 GLY A C 1
ATOM 884 O O . GLY A 1 112 ? 15.214 -0.893 -24.762 1.00 96.75 112 GLY A O 1
ATOM 885 N N . LYS A 1 113 ? 16.210 1.081 -24.367 1.00 96.44 113 LYS A N 1
ATOM 886 C CA . LYS A 1 113 ? 16.400 0.844 -22.925 1.00 96.44 113 LYS A CA 1
ATOM 887 C C . LYS A 1 113 ? 15.073 0.745 -22.177 1.00 96.44 113 LYS A C 1
ATOM 889 O O . LYS A 1 113 ? 14.902 -0.163 -21.365 1.00 96.44 113 LYS A O 1
ATOM 894 N N . VAL A 1 114 ? 14.120 1.628 -22.489 1.00 94.44 114 VAL A N 1
ATOM 895 C CA . VAL A 1 114 ? 12.755 1.541 -21.942 1.00 94.44 114 VAL A CA 1
ATOM 896 C C . VAL A 1 114 ? 12.093 0.229 -22.367 1.00 94.44 114 VAL A C 1
ATOM 898 O O . VAL A 1 114 ? 11.504 -0.446 -21.530 1.00 94.44 114 VAL A O 1
ATOM 901 N N . GLY A 1 115 ? 12.232 -0.172 -23.635 1.00 96.62 115 GLY A N 1
ATOM 902 C CA . GLY A 1 115 ? 11.727 -1.449 -24.147 1.00 96.62 115 GLY A CA 1
ATOM 903 C C . GLY A 1 115 ? 12.258 -2.646 -23.360 1.00 96.62 115 GLY A C 1
ATOM 904 O O . GLY A 1 115 ? 11.463 -3.417 -22.832 1.00 96.62 115 GLY A O 1
ATOM 905 N N . CYS A 1 116 ? 13.578 -2.742 -23.178 1.00 97.25 116 CYS A N 1
ATOM 906 C CA . CYS A 1 116 ? 14.205 -3.798 -22.375 1.00 97.25 116 CYS A CA 1
ATOM 907 C C . CYS A 1 116 ? 13.673 -3.838 -20.935 1.00 97.25 116 CYS A C 1
ATOM 909 O O . CYS A 1 116 ? 13.463 -4.914 -20.377 1.00 97.25 116 CYS A O 1
ATOM 911 N N . PHE A 1 117 ? 13.452 -2.673 -20.321 1.00 95.81 117 PHE A N 1
ATOM 912 C CA . PHE A 1 117 ? 12.869 -2.598 -18.984 1.00 95.81 117 PHE A CA 1
ATOM 913 C C . PHE A 1 117 ? 11.437 -3.141 -18.963 1.00 95.81 117 PHE A C 1
ATOM 915 O O . PHE A 1 117 ? 11.121 -3.984 -18.126 1.00 95.81 117 PHE A O 1
ATOM 922 N N . VAL A 1 118 ? 10.584 -2.712 -19.899 1.00 96.31 118 VAL A N 1
ATOM 923 C CA . VAL A 1 118 ? 9.196 -3.190 -20.003 1.00 96.31 118 VAL A CA 1
ATOM 924 C C . VAL A 1 118 ? 9.146 -4.699 -20.237 1.00 96.31 118 VAL A C 1
ATOM 926 O O . VAL A 1 118 ? 8.393 -5.389 -19.553 1.00 96.31 118 VAL A O 1
ATOM 929 N N . GLU A 1 119 ? 9.981 -5.224 -21.134 1.00 98.12 119 GLU A N 1
ATOM 930 C CA . GLU A 1 119 ? 10.079 -6.662 -21.406 1.00 98.12 119 GLU A CA 1
ATOM 931 C C . GLU A 1 119 ? 10.450 -7.461 -20.149 1.00 98.12 119 GLU A C 1
ATOM 933 O O . GLU A 1 119 ? 9.872 -8.519 -19.885 1.00 98.12 119 GLU A O 1
ATOM 938 N N . GLU A 1 120 ? 11.370 -6.954 -19.325 1.00 97.94 120 GLU A N 1
ATOM 939 C CA . GLU A 1 120 ? 11.732 -7.624 -18.075 1.00 97.94 120 GLU A CA 1
ATOM 940 C C . GLU A 1 120 ? 10.593 -7.556 -17.041 1.00 97.94 120 GLU A C 1
ATOM 942 O O . GLU A 1 120 ? 10.322 -8.550 -16.365 1.00 97.94 120 GLU A O 1
ATOM 947 N N . ILE A 1 121 ? 9.854 -6.442 -16.955 1.00 97.69 121 ILE A N 1
ATOM 948 C CA . ILE A 1 121 ? 8.644 -6.351 -16.118 1.00 97.69 121 ILE A CA 1
ATOM 949 C C . ILE A 1 121 ? 7.593 -7.378 -16.559 1.00 97.69 121 ILE A C 1
ATOM 951 O O . ILE A 1 121 ? 7.009 -8.067 -15.718 1.00 97.69 121 ILE A O 1
ATOM 955 N N . GLU A 1 122 ? 7.348 -7.513 -17.863 1.00 98.12 122 GLU A N 1
ATOM 956 C CA . GLU A 1 122 ? 6.420 -8.505 -18.413 1.00 98.12 122 GLU A CA 1
ATOM 957 C C . GLU A 1 122 ? 6.873 -9.931 -18.100 1.00 98.12 122 GLU A C 1
ATOM 959 O O . GLU A 1 122 ? 6.081 -10.746 -17.624 1.00 98.12 122 GLU A O 1
ATOM 964 N N . ARG A 1 123 ? 8.164 -10.222 -18.267 1.00 98.56 123 ARG A N 1
ATOM 965 C CA . ARG A 1 123 ? 8.750 -11.520 -17.922 1.00 98.56 123 ARG A CA 1
ATOM 966 C C . ARG A 1 123 ? 8.570 -11.858 -16.442 1.00 98.56 123 ARG A C 1
ATOM 968 O O . ARG A 1 123 ? 8.194 -12.989 -16.118 1.00 98.56 123 ARG A O 1
ATOM 975 N N . VAL A 1 124 ? 8.811 -10.901 -15.545 1.00 98.31 124 VAL A N 1
ATOM 976 C CA . VAL A 1 124 ? 8.568 -11.073 -14.104 1.00 98.31 124 VAL A CA 1
ATOM 977 C C . VAL A 1 124 ? 7.083 -11.300 -13.839 1.00 98.31 124 VAL A C 1
ATOM 979 O O . VAL A 1 124 ? 6.739 -12.186 -13.063 1.00 98.31 124 VAL A O 1
ATOM 982 N N . ASN A 1 125 ? 6.189 -10.573 -14.508 1.00 98.31 125 ASN A N 1
ATOM 983 C CA . ASN A 1 125 ? 4.747 -10.760 -14.363 1.00 98.31 125 ASN A CA 1
ATOM 984 C C . ASN A 1 125 ? 4.266 -12.137 -14.838 1.00 98.31 125 ASN A C 1
ATOM 986 O O . ASN A 1 125 ? 3.430 -12.747 -14.174 1.00 98.31 125 ASN A O 1
ATOM 990 N N . GLU A 1 126 ? 4.804 -12.671 -15.932 1.00 98.38 126 GLU A N 1
ATOM 991 C CA . GLU A 1 126 ? 4.494 -14.034 -16.381 1.00 98.38 126 GLU A CA 1
ATOM 992 C C . GLU A 1 126 ? 5.016 -15.097 -15.406 1.00 98.38 126 GLU A C 1
ATOM 994 O O . GLU A 1 126 ? 4.350 -16.104 -15.153 1.00 98.38 126 GLU A O 1
ATOM 999 N N . TRP A 1 127 ? 6.179 -14.863 -14.792 1.00 97.88 127 TRP A N 1
ATOM 1000 C CA . TRP A 1 127 ? 6.650 -15.689 -13.680 1.00 97.88 127 TRP A CA 1
ATOM 1001 C C . TRP A 1 127 ? 5.721 -15.590 -12.462 1.00 97.88 127 TRP A C 1
ATOM 1003 O O . TRP A 1 127 ? 5.328 -16.626 -11.926 1.00 97.88 127 TRP A O 1
ATOM 1013 N N . LEU A 1 128 ? 5.300 -14.382 -12.070 1.00 97.75 128 LEU A N 1
ATOM 1014 C CA . LEU A 1 128 ? 4.389 -14.172 -10.942 1.00 97.75 128 LEU A CA 1
ATOM 1015 C C . LEU A 1 128 ? 3.052 -14.891 -11.142 1.00 97.75 128 LEU A C 1
ATOM 1017 O O . LEU A 1 128 ? 2.572 -15.569 -10.233 1.00 97.75 128 LEU A O 1
ATOM 1021 N N . LYS A 1 129 ? 2.477 -14.785 -12.344 1.00 97.06 129 LYS A N 1
ATOM 1022 C CA . LYS A 1 129 ? 1.249 -15.487 -12.731 1.00 97.06 129 LYS A CA 1
ATOM 1023 C C . LYS A 1 129 ? 1.398 -16.993 -12.590 1.00 97.06 129 LYS A C 1
ATOM 1025 O O . LYS A 1 129 ? 0.583 -17.636 -11.937 1.00 97.06 129 LYS A O 1
ATOM 1030 N N . ARG A 1 130 ? 2.451 -17.555 -13.185 1.00 96.94 130 ARG A N 1
ATOM 1031 C CA . ARG A 1 130 ? 2.663 -19.003 -13.204 1.00 96.94 130 ARG A CA 1
ATOM 1032 C C . ARG A 1 130 ? 2.909 -19.581 -11.812 1.00 96.94 130 ARG A C 1
ATOM 1034 O O . ARG A 1 130 ? 2.393 -20.652 -11.514 1.00 96.94 130 ARG A O 1
ATOM 1041 N N . GL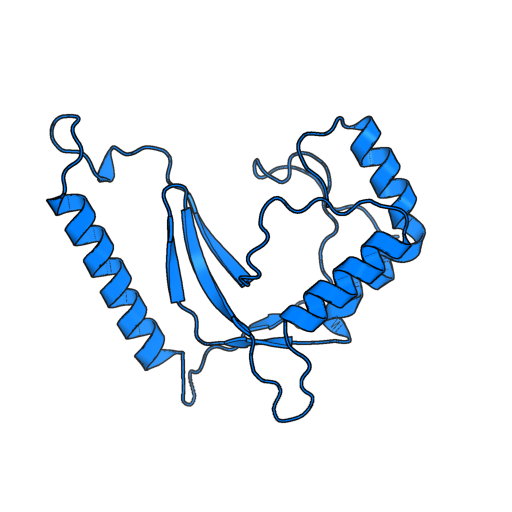U A 1 131 ? 3.709 -18.908 -10.989 1.00 96.88 131 GLU A N 1
ATOM 1042 C CA . GLU A 1 131 ? 4.152 -19.464 -9.706 1.00 96.88 131 GLU A CA 1
ATOM 1043 C C . GLU A 1 131 ? 3.236 -19.102 -8.530 1.00 96.88 131 GLU A C 1
ATOM 1045 O O . GLU A 1 131 ? 3.118 -19.896 -7.599 1.00 96.88 131 GLU A O 1
ATOM 1050 N N . PHE A 1 132 ? 2.598 -17.924 -8.547 1.00 97.12 132 PHE A N 1
ATOM 1051 C CA . PHE A 1 132 ? 1.973 -17.349 -7.347 1.00 97.12 132 PHE A CA 1
ATOM 1052 C C . PHE A 1 132 ? 0.503 -16.959 -7.494 1.00 97.12 132 PHE A C 1
ATOM 1054 O O . PHE A 1 132 ? -0.083 -16.503 -6.512 1.00 97.12 132 PHE A O 1
ATOM 1061 N N . TRP A 1 133 ? -0.132 -17.101 -8.659 1.00 95.56 133 TRP A N 1
ATOM 1062 C CA . TRP A 1 133 ? -1.570 -16.807 -8.753 1.00 95.56 133 TRP A CA 1
ATOM 1063 C C . TRP A 1 133 ? -2.446 -17.969 -8.301 1.00 95.56 133 TRP A C 1
ATOM 1065 O O . TRP A 1 133 ? -3.510 -17.740 -7.730 1.00 95.56 133 TRP A O 1
ATOM 1075 N N . GLU A 1 134 ? -2.013 -19.201 -8.559 1.00 92.44 134 GLU A N 1
ATOM 1076 C CA . GLU A 1 134 ? -2.807 -20.408 -8.341 1.00 92.44 134 GLU A CA 1
ATOM 1077 C C . GLU A 1 134 ? -1.935 -21.569 -7.837 1.00 92.44 134 GLU A C 1
ATOM 1079 O O . GLU A 1 134 ? -0.705 -21.538 -7.890 1.00 92.44 134 GLU A O 1
ATOM 1084 N N . GLY A 1 135 ? -2.579 -22.624 -7.335 1.00 90.25 135 GLY A N 1
ATOM 1085 C CA . GLY A 1 135 ? -1.897 -23.825 -6.853 1.00 90.25 135 GLY A CA 1
ATOM 1086 C C . GLY A 1 135 ? -1.305 -23.692 -5.446 1.00 90.25 135 GLY A C 1
ATOM 1087 O O . GLY A 1 135 ? -1.664 -22.815 -4.667 1.00 90.25 135 GLY A O 1
ATOM 1088 N N . ARG A 1 136 ? -0.404 -24.617 -5.089 1.00 89.00 136 ARG A N 1
ATOM 1089 C CA . ARG A 1 136 ? 0.140 -24.732 -3.718 1.00 89.00 136 ARG A CA 1
ATOM 1090 C C . ARG A 1 136 ? 1.016 -23.553 -3.292 1.00 89.00 136 ARG A C 1
ATOM 1092 O O . ARG A 1 136 ? 1.168 -23.331 -2.098 1.00 89.00 136 ARG A O 1
ATOM 1099 N N . ASN A 1 137 ? 1.582 -22.841 -4.261 1.00 91.44 137 ASN A N 1
ATOM 1100 C CA . ASN A 1 137 ? 2.444 -21.685 -4.037 1.00 91.44 137 ASN A CA 1
ATOM 1101 C C . ASN A 1 137 ? 1.683 -20.361 -4.193 1.00 91.44 137 ASN A C 1
ATOM 1103 O O . ASN A 1 137 ? 2.316 -19.309 -4.186 1.00 91.44 137 ASN A O 1
ATOM 1107 N N . ALA A 1 138 ? 0.351 -20.393 -4.349 1.00 93.12 138 ALA A N 1
ATOM 1108 C CA . ALA A 1 138 ? -0.444 -19.187 -4.520 1.00 93.12 138 ALA A CA 1
ATOM 1109 C C . ALA A 1 138 ? -0.162 -18.190 -3.387 1.00 93.12 138 ALA A C 1
ATOM 1111 O O . ALA A 1 138 ? -0.342 -18.493 -2.205 1.00 93.12 138 ALA A O 1
ATOM 1112 N N . MET A 1 139 ? 0.300 -16.998 -3.758 1.00 94.25 139 MET A N 1
ATOM 1113 C CA . MET A 1 139 ? 0.599 -15.944 -2.808 1.00 94.25 139 MET A CA 1
ATOM 1114 C C . MET A 1 139 ? -0.705 -15.302 -2.355 1.00 94.25 139 MET A C 1
ATOM 1116 O O . MET A 1 139 ? -1.499 -14.811 -3.161 1.00 94.25 139 MET A O 1
ATOM 1120 N N . ARG A 1 140 ? -0.879 -15.270 -1.037 1.00 93.56 140 ARG A N 1
ATOM 1121 C CA . ARG A 1 140 ? -2.011 -14.643 -0.371 1.00 93.56 140 ARG A CA 1
ATOM 1122 C C . ARG A 1 140 ? -1.498 -13.781 0.770 1.00 93.56 140 ARG A C 1
ATOM 1124 O O . ARG A 1 140 ? -0.918 -14.298 1.720 1.00 93.56 140 ARG A O 1
ATOM 1131 N N . TRP A 1 141 ? -1.726 -12.478 0.672 1.00 94.31 141 TRP A N 1
ATOM 1132 C CA . TRP A 1 141 ? -1.463 -11.532 1.748 1.00 94.31 141 TRP A CA 1
ATOM 1133 C C . TRP A 1 141 ? -2.757 -11.272 2.516 1.00 94.31 141 TRP A C 1
ATOM 1135 O O . TRP A 1 141 ? -3.756 -10.849 1.941 1.00 94.31 141 TRP A O 1
ATOM 1145 N N . VAL A 1 142 ? -2.756 -11.552 3.817 1.00 94.38 142 VAL A N 1
ATOM 1146 C CA . VAL A 1 142 ? -3.913 -11.323 4.685 1.00 94.38 142 VAL A CA 1
ATOM 1147 C C . VAL A 1 142 ? -3.702 -10.031 5.461 1.00 94.38 142 VAL A C 1
ATOM 1149 O O . VAL A 1 142 ? -2.835 -9.941 6.328 1.00 94.38 142 VAL A O 1
ATOM 1152 N N . VAL A 1 143 ? -4.508 -9.016 5.160 1.00 94.00 143 VAL A N 1
ATOM 1153 C CA . VAL A 1 143 ? -4.424 -7.727 5.851 1.00 94.00 143 VAL A CA 1
ATOM 1154 C C . VAL A 1 143 ? -4.888 -7.903 7.297 1.00 94.00 143 VAL A C 1
ATOM 1156 O O . VAL A 1 143 ? -6.003 -8.369 7.531 1.00 94.00 143 VAL A O 1
ATOM 1159 N N . GLY A 1 144 ? -4.028 -7.525 8.248 1.00 92.19 144 GLY A N 1
ATOM 1160 C CA . GLY A 1 144 ? -4.270 -7.644 9.691 1.00 92.19 144 GLY A CA 1
ATOM 1161 C C . GLY A 1 144 ? -3.740 -8.928 10.341 1.00 92.19 144 GLY A C 1
ATOM 1162 O O . GLY A 1 144 ? -3.966 -9.122 11.535 1.00 92.19 144 GLY A O 1
ATOM 1163 N N . ASP A 1 145 ? -3.059 -9.807 9.594 1.00 93.75 145 ASP A N 1
ATOM 1164 C CA . ASP A 1 145 ? -2.478 -11.044 10.145 1.00 93.75 145 ASP A CA 1
ATOM 1165 C C . ASP A 1 145 ? -1.177 -10.790 10.921 1.00 93.75 145 ASP A C 1
ATOM 1167 O O . ASP A 1 145 ? -0.986 -11.350 11.998 1.00 93.75 145 ASP A O 1
ATOM 1171 N N . ASP A 1 146 ? -0.349 -9.863 10.432 1.00 91.88 146 ASP A N 1
ATOM 1172 C CA . ASP A 1 146 ? 0.931 -9.482 11.050 1.00 91.88 146 ASP A CA 1
ATOM 1173 C C . ASP A 1 146 ? 0.783 -8.501 12.230 1.00 91.88 146 ASP A C 1
ATOM 1175 O O . ASP A 1 146 ? 1.766 -8.145 12.880 1.00 91.88 146 ASP A O 1
ATOM 1179 N N . GLY A 1 147 ? -0.443 -8.056 12.522 1.00 93.50 147 GLY A N 1
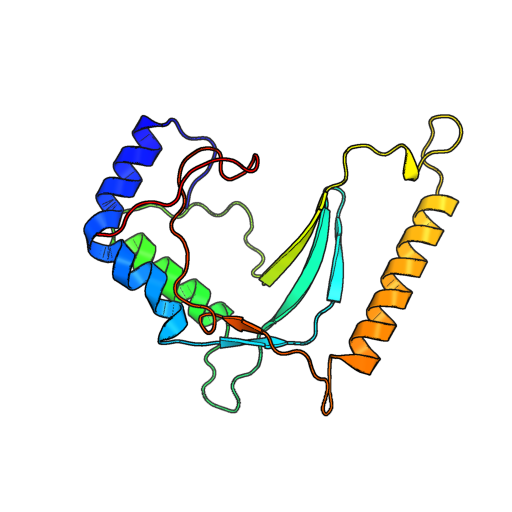ATOM 1180 C CA . GLY A 1 147 ? -0.746 -7.121 13.604 1.00 93.50 147 GLY A CA 1
ATOM 1181 C C . GLY A 1 147 ? -1.613 -5.929 13.182 1.00 93.50 147 GLY A C 1
ATOM 1182 O O . GLY A 1 147 ? -2.102 -5.877 12.048 1.00 93.50 147 GLY A O 1
ATOM 1183 N N . PRO A 1 148 ? -1.858 -4.987 14.115 1.00 94.38 148 PRO A N 1
ATOM 1184 C CA . PRO A 1 148 ? -2.634 -3.782 13.846 1.00 94.38 148 PRO A CA 1
ATOM 1185 C C . PRO A 1 148 ? -1.888 -2.832 12.904 1.00 94.38 148 PRO A C 1
ATOM 1187 O O . PRO A 1 148 ? -0.667 -2.881 12.781 1.00 94.38 148 PRO A O 1
ATOM 1190 N N . MET A 1 149 ? -2.627 -1.924 12.268 1.00 93.75 149 MET A N 1
ATOM 1191 C CA . MET A 1 149 ? -2.029 -0.849 11.476 1.00 93.75 149 MET A CA 1
ATOM 1192 C C . MET A 1 149 ? -1.213 0.109 12.350 1.00 93.75 149 MET A C 1
ATOM 1194 O O . MET A 1 149 ? -1.466 0.277 13.542 1.00 93.75 149 MET A O 1
ATOM 1198 N N . GLU A 1 150 ? -0.285 0.826 11.728 1.00 93.00 150 GLU A N 1
ATOM 1199 C CA . GLU A 1 150 ? 0.429 1.912 12.390 1.00 93.00 150 GLU A CA 1
ATOM 1200 C C . GLU A 1 150 ? -0.218 3.263 12.077 1.00 93.00 150 GLU A C 1
ATOM 1202 O O . GLU A 1 150 ? -0.359 3.650 10.914 1.00 93.00 150 GLU A O 1
ATOM 1207 N N . LEU A 1 151 ? -0.566 4.020 13.121 1.00 93.00 151 LEU A N 1
ATOM 1208 C CA . LEU A 1 151 ? -0.917 5.430 12.981 1.00 93.00 151 LEU A CA 1
ATOM 1209 C C . LEU A 1 151 ? 0.372 6.256 13.011 1.00 93.00 151 LEU A C 1
ATOM 1211 O O . LEU A 1 151 ? 1.043 6.339 14.037 1.00 93.00 151 LEU A O 1
ATOM 1215 N N . ARG A 1 152 ? 0.732 6.856 11.876 1.00 93.81 152 ARG A N 1
ATOM 1216 C CA . ARG A 1 152 ? 1.990 7.598 11.693 1.00 93.81 152 ARG A CA 1
ATOM 1217 C C . ARG A 1 152 ? 1.726 9.101 11.555 1.00 93.81 152 ARG A C 1
ATOM 1219 O O . ARG A 1 152 ? 0.750 9.491 10.912 1.00 93.81 152 ARG A O 1
ATOM 1226 N N . ARG A 1 153 ? 2.617 9.946 12.089 1.00 93.12 153 ARG A N 1
ATOM 1227 C CA . ARG A 1 153 ? 2.590 11.416 11.927 1.00 93.12 153 ARG A CA 1
ATOM 1228 C C . ARG A 1 153 ? 3.945 11.986 11.492 1.00 93.12 153 ARG A C 1
ATOM 1230 O O . ARG A 1 153 ? 4.973 11.323 11.608 1.00 93.12 153 ARG A O 1
ATOM 1237 N N . GLY A 1 154 ? 3.944 13.222 10.989 1.00 92.31 154 GLY A N 1
ATOM 1238 C CA . GLY A 1 154 ? 5.153 13.944 10.571 1.00 92.31 154 GLY A CA 1
ATOM 1239 C C . GLY A 1 154 ? 5.557 13.688 9.114 1.00 92.31 154 GLY A C 1
ATOM 1240 O O . GLY A 1 154 ? 4.714 13.583 8.223 1.00 92.31 154 GLY A O 1
ATOM 1241 N N . THR A 1 155 ? 6.861 13.585 8.853 1.00 91.00 155 THR A N 1
ATOM 1242 C CA . THR A 1 155 ? 7.464 13.509 7.506 1.00 91.00 155 THR A CA 1
ATOM 1243 C C . THR A 1 155 ? 7.405 12.112 6.874 1.00 91.00 155 THR A C 1
ATOM 1245 O O . THR A 1 155 ? 8.340 11.681 6.200 1.00 91.00 155 THR A O 1
ATOM 1248 N N . VAL A 1 156 ? 6.288 11.402 7.058 1.00 88.44 156 VAL A N 1
ATOM 1249 C CA . VAL A 1 156 ? 6.098 9.996 6.644 1.00 88.44 156 VAL A CA 1
ATOM 1250 C C . VAL A 1 156 ? 6.387 9.778 5.154 1.00 88.44 156 VAL A C 1
ATOM 1252 O O . VAL A 1 156 ? 6.986 8.780 4.772 1.00 88.44 156 VAL A O 1
ATOM 1255 N N . TRP A 1 157 ? 6.036 10.751 4.311 1.00 78.62 157 TRP A N 1
ATOM 1256 C CA . TRP A 1 157 ? 6.287 10.708 2.865 1.00 78.62 157 TRP A CA 1
ATOM 1257 C C . TRP A 1 157 ? 7.764 10.737 2.473 1.00 78.62 157 TRP A C 1
ATOM 1259 O O . TRP A 1 157 ? 8.118 10.262 1.399 1.00 78.62 157 TRP A O 1
ATOM 1269 N N . TYR A 1 158 ? 8.618 11.283 3.332 1.00 82.56 158 TYR A N 1
ATOM 1270 C CA . TYR A 1 158 ? 10.048 11.440 3.076 1.00 82.56 158 TYR A CA 1
ATOM 1271 C C . TYR A 1 158 ? 10.876 10.363 3.789 1.00 82.56 158 TYR A C 1
ATOM 1273 O O . TYR A 1 158 ? 12.070 10.541 4.004 1.00 82.56 158 TYR A O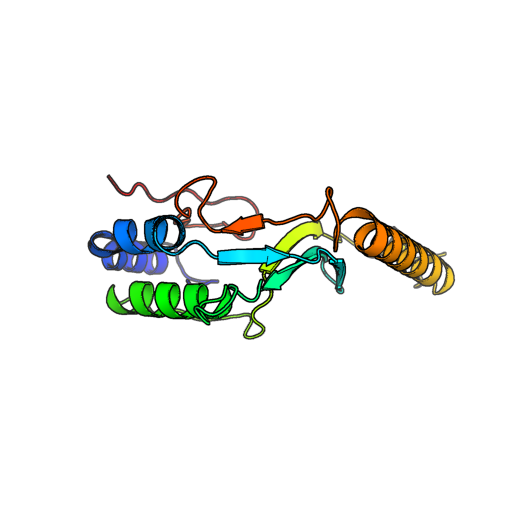 1
ATOM 1281 N N . GLY A 1 159 ? 10.234 9.262 4.199 1.00 82.12 159 GLY A N 1
ATOM 1282 C CA . GLY A 1 159 ? 10.870 8.179 4.954 1.00 82.12 159 GLY A CA 1
ATOM 1283 C C . GLY A 1 159 ? 11.089 8.489 6.438 1.00 82.12 159 GLY A C 1
ATOM 1284 O O . GLY A 1 159 ? 11.719 7.699 7.133 1.00 82.12 159 GLY A O 1
ATOM 1285 N N . GLY A 1 160 ? 10.579 9.622 6.928 1.00 89.00 160 GLY A N 1
ATOM 1286 C CA . GLY A 1 160 ? 10.652 10.016 8.332 1.00 89.00 160 GLY A CA 1
ATOM 1287 C C . GLY A 1 160 ? 9.340 9.791 9.085 1.00 89.00 160 GLY A C 1
ATOM 1288 O O . GLY A 1 160 ? 8.587 8.843 8.838 1.00 89.00 160 GLY A O 1
ATOM 1289 N N . GLY A 1 161 ? 9.057 10.707 10.010 1.00 91.69 161 GLY A N 1
ATOM 1290 C CA . GLY A 1 161 ? 7.893 10.650 10.889 1.00 91.69 161 GLY A CA 1
ATOM 1291 C C . GLY A 1 161 ? 8.012 9.615 12.007 1.00 91.69 161 GLY A C 1
ATOM 1292 O O . GLY A 1 161 ? 8.971 8.846 12.094 1.00 91.69 161 GLY A O 1
ATOM 1293 N N . GLU A 1 162 ? 6.997 9.587 12.858 1.00 94.62 162 GLU A N 1
ATOM 1294 C CA . GLU A 1 162 ? 6.948 8.742 14.047 1.00 94.62 162 GLU A CA 1
ATOM 1295 C C . GLU A 1 162 ? 5.601 8.035 14.184 1.00 94.62 162 GLU A C 1
ATOM 1297 O O . GLU A 1 162 ? 4.585 8.464 13.624 1.00 94.62 162 GLU A O 1
ATOM 1302 N N . THR A 1 163 ? 5.608 6.928 14.920 1.00 94.31 163 THR A N 1
ATOM 1303 C CA . THR A 1 163 ? 4.397 6.185 15.260 1.00 94.31 163 THR A CA 1
ATOM 1304 C C . THR A 1 163 ? 3.745 6.850 16.464 1.00 94.31 163 THR A C 1
ATOM 1306 O O . THR A 1 163 ? 4.390 7.081 17.484 1.00 94.31 163 THR A O 1
ATOM 1309 N N . VAL A 1 164 ? 2.463 7.176 16.338 1.00 93.25 164 VAL A N 1
ATOM 1310 C CA . VAL A 1 164 ? 1.668 7.751 17.421 1.00 93.25 164 VAL A CA 1
ATOM 1311 C C . VAL A 1 164 ? 1.491 6.684 18.499 1.00 93.25 164 VAL A C 1
ATOM 1313 O O . VAL A 1 164 ? 0.941 5.618 18.220 1.00 93.25 164 VAL A O 1
ATOM 1316 N N . SER A 1 165 ? 1.946 6.964 19.726 1.00 89.06 165 SER A N 1
ATOM 1317 C CA . SER A 1 165 ? 1.628 6.100 20.867 1.00 89.06 165 SER A CA 1
ATOM 1318 C C . SER A 1 165 ? 0.122 6.131 21.099 1.00 89.06 165 SER A C 1
ATOM 1320 O O . SER A 1 165 ? -0.501 7.194 21.167 1.00 89.06 165 SER A O 1
ATOM 1322 N N . LEU A 1 166 ? -0.447 4.935 21.186 1.00 83.88 166 LEU A N 1
ATOM 1323 C CA . LEU A 1 166 ? -1.858 4.737 21.446 1.00 83.88 166 LEU A CA 1
ATOM 1324 C C . LEU A 1 166 ? -2.101 4.354 22.905 1.00 83.88 166 LEU A C 1
ATOM 1326 O O . LEU A 1 166 ? -3.175 3.855 23.171 1.00 83.88 166 LEU A O 1
ATOM 1330 N N . ASP A 1 167 ? -1.151 4.500 23.830 1.00 69.06 167 ASP A N 1
ATOM 1331 C CA . ASP A 1 167 ? -1.313 4.004 25.209 1.00 69.06 167 ASP A CA 1
ATOM 1332 C C . ASP A 1 167 ? -2.501 4.643 25.953 1.00 69.06 167 ASP A C 1
ATOM 1334 O O . ASP A 1 167 ? -2.616 5.890 25.983 1.00 69.06 167 ASP A O 1
#

Radius of gyration: 19.31 Å; chains: 1; bounding box: 43×47×52 Å

Foldseek 3Di:
DDDDDDPVVQVVLLVLCQVLVVVLQQVCLVQKWKWFLWAWDDDQWFIKTWTDWDCPPPPRDTPVNSVVVSQVSSVVSVDDDDDPDPDDIDIDTPDTDPDCVQQDDPPDGNVVSVVVVVVVSVVVSVVSCVQARDDPNPDMDMGQPVHTHFDWDDPVVVVDTDTDDND

Sequence (167 aa):
MTHSKTEEEIEERVVKMRDGAKEVVRFPCENKTGLVKPMLCFDAQALALSFLPEEDGGRGYTYHHLRRDVYDLAVKTGVEVESRYVVPSAHVTLGRFVDEADFETEGKLDGGKVGCFVEEIERVNEWLKREFWEGRNAMRWVVGDDGPMELRRGTVWYGGGETVSLD

Secondary structure (DSSP, 8-state):
---S--HHHHHHHHHHHHHHHHHHHHHHHHS-EEEEEEEEEE-SSEEEEEEEEP--TTT---HHHHHHHHHHHHHHTT-----S--S--EEEEEEE---SGGGEETTEE-HHHHHHHHHHHHHHHHHHHHHHSSSTT--EEEETSS-PPP-EESSGGGT--EEPP--

pLDDT: mean 90.57, std 8.57, range [58.19, 98.56]

InterPro domains:
  IPR009097 Cyclic phosphodiesterase [SSF55144] (33-132)

Organism: NCBI:txid1314780